Protein AF-A0A846DVF3-F1 (afdb_monomer)

Foldseek 3Di:
DDKDFDAFDLQAALVADADPLRAHQEDHRHTDMDDDPVPDDPLFWDWDADVPPGIDIGGQDDDDDDPDDVVVVSNVPDDQQNHKYFAFDPVPPDPPTDTQDIDGSVCLVVQWDARPNDIDGHDDPDDPVVNVVVNVVVVVCVVVVNDDDDPDPDDHDSPDHNDDPPPVDDPPDDD

Mean predicted aligned error: 6.07 Å

Structure (mmCIF, N/CA/C/O backbone):
data_AF-A0A846DVF3-F1
#
_entry.id   AF-A0A846DVF3-F1
#
loop_
_atom_site.group_PDB
_atom_site.id
_atom_site.type_symbol
_atom_site.label_atom_id
_atom_site.label_alt_id
_atom_site.label_comp_id
_atom_site.label_asym_id
_atom_site.label_entity_id
_atom_site.label_seq_id
_atom_site.pdbx_PDB_ins_code
_atom_site.Cartn_x
_atom_site.Cartn_y
_atom_site.Cartn_z
_atom_site.occupancy
_atom_site.B_iso_or_equiv
_atom_site.auth_seq_id
_atom_site.auth_comp_id
_atom_site.auth_asym_id
_atom_site.auth_atom_id
_atom_site.pdbx_PDB_model_num
ATOM 1 N N . GLY A 1 1 ? 5.558 7.899 -14.992 1.00 90.62 1 GLY A N 1
ATOM 2 C CA . GLY A 1 1 ? 6.975 7.835 -14.605 1.00 90.62 1 GLY A CA 1
ATOM 3 C C . GLY A 1 1 ? 7.254 6.568 -13.827 1.00 90.62 1 GLY A C 1
ATOM 4 O O . GLY A 1 1 ? 6.323 5.997 -13.266 1.00 90.62 1 GLY A O 1
ATOM 5 N N . ILE A 1 2 ? 8.520 6.157 -13.802 1.00 94.00 2 ILE A N 1
ATOM 6 C CA . ILE A 1 2 ? 9.023 5.034 -13.002 1.00 94.00 2 ILE A CA 1
ATOM 7 C C . ILE A 1 2 ? 9.513 5.574 -11.651 1.00 94.00 2 ILE A C 1
ATOM 9 O O . ILE A 1 2 ? 10.076 6.667 -11.580 1.00 94.00 2 ILE A O 1
ATOM 13 N N . GLY A 1 3 ? 9.260 4.822 -10.583 1.00 94.38 3 GLY A N 1
ATOM 14 C CA . GLY A 1 3 ? 9.761 5.094 -9.238 1.00 94.38 3 GLY A CA 1
A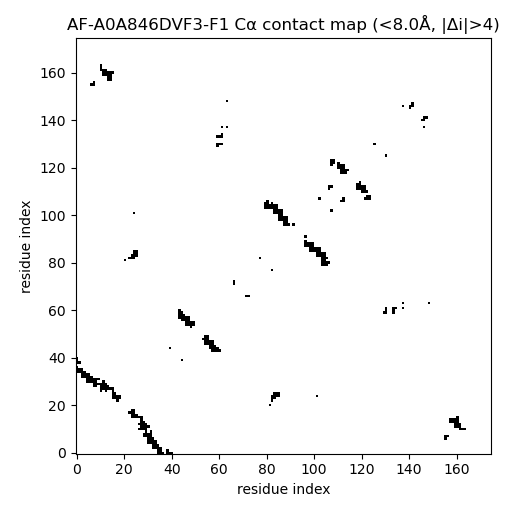TOM 15 C C . GLY A 1 3 ? 10.392 3.844 -8.634 1.00 94.38 3 GLY A C 1
ATOM 16 O O . GLY A 1 3 ? 10.300 2.761 -9.210 1.00 94.38 3 GLY A O 1
ATOM 17 N N . TYR A 1 4 ? 11.011 3.997 -7.468 1.00 94.62 4 TYR A N 1
ATOM 18 C CA . TYR A 1 4 ? 11.758 2.937 -6.796 1.00 94.62 4 TYR A CA 1
ATOM 19 C C . TYR A 1 4 ? 11.319 2.796 -5.344 1.00 94.62 4 TYR A C 1
ATOM 21 O O . TYR A 1 4 ? 11.000 3.786 -4.682 1.00 94.62 4 TYR A O 1
ATOM 29 N N . ILE A 1 5 ? 11.344 1.563 -4.845 1.00 94.94 5 ILE A N 1
ATOM 30 C CA . ILE A 1 5 ? 11.308 1.289 -3.409 1.00 94.94 5 ILE A CA 1
ATOM 31 C C . ILE A 1 5 ? 12.710 1.575 -2.879 1.00 94.94 5 ILE A C 1
ATOM 33 O O . ILE A 1 5 ? 13.672 0.965 -3.337 1.00 94.94 5 ILE A O 1
ATOM 37 N N . THR A 1 6 ? 12.834 2.518 -1.951 1.00 95.44 6 THR A N 1
ATOM 38 C CA . THR A 1 6 ? 14.142 2.965 -1.454 1.00 95.44 6 THR A CA 1
ATOM 39 C C . THR A 1 6 ? 14.470 2.448 -0.070 1.00 95.44 6 THR A C 1
ATOM 41 O O . THR A 1 6 ? 15.648 2.335 0.250 1.00 95.44 6 THR A O 1
ATOM 44 N N . TRP A 1 7 ? 13.463 2.162 0.761 1.00 94.81 7 TRP A N 1
ATOM 45 C CA . TRP A 1 7 ? 13.672 1.731 2.143 1.00 94.81 7 TRP A CA 1
ATOM 46 C C . TRP A 1 7 ? 12.387 1.203 2.803 1.00 94.81 7 TRP A C 1
ATOM 48 O O . TRP A 1 7 ? 11.311 1.173 2.196 1.00 94.81 7 TRP A O 1
ATOM 58 N N . GLU A 1 8 ? 12.486 0.840 4.083 1.00 93.31 8 GLU A N 1
ATOM 59 C CA . GLU A 1 8 ? 11.329 0.701 4.968 1.00 93.31 8 GLU A CA 1
ATOM 60 C C . GLU A 1 8 ? 10.677 2.074 5.219 1.00 93.31 8 GLU A C 1
ATOM 62 O O . GLU A 1 8 ? 11.356 3.080 5.431 1.00 93.31 8 GLU A O 1
ATOM 67 N N . GLY A 1 9 ? 9.345 2.145 5.158 1.00 92.19 9 GLY A N 1
ATOM 68 C CA . GLY A 1 9 ? 8.621 3.379 5.465 1.00 92.19 9 GLY A CA 1
ATOM 69 C C . GLY A 1 9 ? 8.640 3.695 6.964 1.00 92.19 9 GLY A C 1
ATOM 70 O O . GLY A 1 9 ? 8.840 2.816 7.795 1.00 92.19 9 GLY A O 1
ATOM 71 N N . THR A 1 10 ? 8.331 4.934 7.348 1.00 88.62 10 THR A N 1
ATOM 72 C CA . THR A 1 10 ? 8.301 5.341 8.771 1.00 88.62 10 THR A CA 1
ATOM 73 C C . THR A 1 10 ? 7.296 4.552 9.619 1.00 88.62 10 THR A C 1
ATOM 75 O O . THR A 1 10 ? 7.451 4.446 10.830 1.00 88.62 10 THR A O 1
ATOM 78 N N . GLN A 1 11 ? 6.270 3.974 8.989 1.00 88.69 11 GLN A N 1
ATOM 79 C CA . GLN A 1 11 ? 5.281 3.101 9.627 1.00 88.69 11 GLN A CA 1
ATOM 80 C C . GLN A 1 11 ? 5.537 1.614 9.331 1.00 88.69 11 GLN A C 1
ATOM 82 O O . GLN A 1 11 ? 4.593 0.822 9.285 1.00 88.69 11 GLN A O 1
ATOM 87 N N . HIS A 1 12 ? 6.782 1.222 9.048 1.00 93.38 12 HIS A N 1
ATOM 88 C CA . HIS A 1 12 ? 7.133 -0.177 8.827 1.00 93.38 12 HIS A CA 1
ATOM 89 C C . HIS A 1 12 ? 7.068 -0.963 10.146 1.00 93.38 12 HIS A C 1
ATOM 91 O O . HIS A 1 12 ? 7.759 -0.664 11.117 1.00 93.38 12 HIS A O 1
ATOM 97 N N . PHE A 1 13 ? 6.181 -1.952 10.188 1.00 93.19 13 PHE A N 1
ATOM 98 C CA . PHE A 1 13 ? 5.872 -2.788 11.342 1.00 93.19 13 PHE A CA 1
ATOM 99 C C . PHE A 1 13 ? 5.518 -4.232 10.906 1.00 93.19 13 PHE A C 1
ATOM 101 O O . PHE A 1 13 ? 4.366 -4.664 10.990 1.00 93.19 13 PHE A O 1
ATOM 108 N N . PRO A 1 14 ? 6.492 -5.008 10.404 1.00 93.19 14 PRO A N 1
ATOM 109 C CA . PRO A 1 14 ? 6.291 -6.350 9.854 1.00 93.19 14 PRO A CA 1
ATOM 110 C C . PRO A 1 14 ? 5.835 -7.374 10.906 1.00 93.19 14 PRO A C 1
ATOM 112 O O . PRO A 1 14 ? 5.125 -8.321 10.546 1.00 93.19 14 PRO A O 1
ATOM 115 N N . LEU A 1 15 ? 6.163 -7.137 12.187 1.00 93.75 15 LEU A N 1
ATOM 116 C CA . LEU A 1 15 ? 5.745 -7.928 13.354 1.00 93.75 15 LEU A CA 1
ATOM 117 C C . LEU A 1 15 ? 4.301 -7.647 13.821 1.00 93.75 15 LEU A C 1
ATOM 119 O O . LEU A 1 15 ? 3.899 -8.077 14.902 1.00 93.75 15 LEU A O 1
ATOM 123 N N . GLN A 1 16 ? 3.509 -6.923 13.024 1.00 92.00 16 GLN A N 1
ATOM 124 C CA . GLN A 1 16 ? 2.072 -6.770 13.239 1.00 92.00 16 GLN A CA 1
ATOM 125 C C . GLN A 1 16 ? 1.393 -8.135 13.422 1.00 92.00 16 GLN A C 1
ATOM 127 O O . GLN A 1 16 ? 1.747 -9.118 12.766 1.00 92.00 16 GLN A O 1
ATOM 132 N N . LYS A 1 17 ? 0.362 -8.182 14.273 1.00 92.88 17 LYS A N 1
ATOM 133 C CA . LYS A 1 17 ? -0.448 -9.386 14.467 1.00 92.88 17 LYS A CA 1
ATOM 134 C C . LYS A 1 17 ? -1.052 -9.846 13.133 1.00 92.88 17 LYS A C 1
ATOM 136 O O . LYS A 1 17 ? -1.509 -9.042 12.318 1.00 92.88 17 LYS A O 1
ATOM 141 N N . ARG A 1 18 ? -1.073 -11.160 12.926 1.00 95.00 18 ARG A N 1
ATOM 142 C CA . ARG A 1 18 ? -1.567 -11.800 11.703 1.00 95.00 18 ARG A CA 1
ATOM 143 C C . ARG A 1 18 ? -2.662 -12.808 12.016 1.00 95.00 18 ARG A C 1
ATOM 145 O O . ARG A 1 18 ? -2.751 -13.322 13.131 1.00 95.00 18 ARG A O 1
ATOM 152 N N . LEU A 1 19 ? -3.511 -13.054 11.029 1.00 96.12 19 LEU A N 1
ATOM 153 C CA . LEU A 1 19 ? -4.446 -14.176 11.021 1.00 96.12 19 LEU A CA 1
ATOM 154 C C . LEU A 1 19 ? -3.695 -15.500 10.758 1.00 96.12 19 LEU A C 1
ATOM 156 O O . LEU A 1 19 ? -2.538 -15.463 10.333 1.00 96.12 19 LEU A O 1
ATOM 160 N N . PRO A 1 20 ? -4.330 -16.676 10.946 1.00 95.44 20 PRO A N 1
ATOM 161 C CA . PRO A 1 20 ? -3.713 -17.968 10.617 1.00 95.44 20 PRO A CA 1
ATOM 162 C C . PRO A 1 20 ? -3.221 -18.079 9.164 1.00 95.44 20 PRO A C 1
ATOM 164 O O . PRO A 1 20 ? -2.216 -18.732 8.906 1.00 95.44 20 PRO A O 1
ATOM 167 N N . ASN A 1 21 ? -3.874 -17.382 8.226 1.00 93.62 21 ASN A N 1
ATOM 168 C CA . ASN A 1 21 ? -3.460 -17.280 6.819 1.00 93.62 21 ASN A CA 1
ATOM 169 C C . ASN A 1 21 ? -2.318 -16.263 6.576 1.00 93.62 21 ASN A C 1
ATOM 171 O O . ASN A 1 21 ? -2.077 -15.873 5.438 1.00 93.62 21 ASN A O 1
ATOM 175 N N . GLN A 1 22 ? -1.645 -15.795 7.633 1.00 93.69 22 GLN A N 1
ATOM 176 C CA . GLN A 1 22 ? -0.519 -14.850 7.616 1.00 93.69 22 GLN A CA 1
ATOM 177 C C . GLN A 1 22 ? -0.834 -13.422 7.145 1.00 93.69 22 GLN A C 1
ATOM 179 O O . GLN A 1 22 ? 0.060 -12.569 7.115 1.00 93.69 22 GLN A O 1
ATOM 184 N N . THR A 1 23 ? -2.091 -13.099 6.842 1.00 95.62 23 THR A N 1
ATOM 185 C CA . THR A 1 23 ? -2.475 -11.726 6.488 1.00 95.62 23 THR A CA 1
ATOM 186 C C . THR A 1 23 ? -2.473 -10.830 7.732 1.00 95.62 23 THR A C 1
ATOM 188 O O . THR A 1 23 ? -2.869 -11.275 8.815 1.00 95.62 23 THR A O 1
ATOM 191 N N . PRO A 1 24 ? -1.977 -9.582 7.640 1.00 95.06 24 PRO A N 1
ATOM 192 C CA . PRO A 1 24 ? -1.906 -8.699 8.795 1.00 95.06 24 PRO A CA 1
ATOM 193 C C . PRO A 1 24 ? -3.293 -8.154 9.148 1.00 95.06 24 PRO A C 1
ATOM 195 O O . PRO A 1 24 ? -4.088 -7.839 8.266 1.00 95.06 24 PRO A O 1
ATOM 198 N N . ILE A 1 25 ? -3.570 -7.975 10.442 1.00 94.38 25 ILE A N 1
ATOM 199 C CA . ILE A 1 25 ? -4.849 -7.407 10.910 1.00 94.38 25 ILE A CA 1
ATOM 200 C C . ILE A 1 25 ? -4.888 -5.869 10.866 1.00 94.38 25 ILE A C 1
ATOM 202 O O . ILE A 1 25 ? -5.827 -5.263 11.372 1.00 94.38 25 ILE A O 1
ATOM 206 N N . GLY A 1 26 ? -3.845 -5.233 10.332 1.00 91.06 26 GLY A N 1
ATOM 207 C CA . GLY A 1 26 ? -3.657 -3.785 10.272 1.00 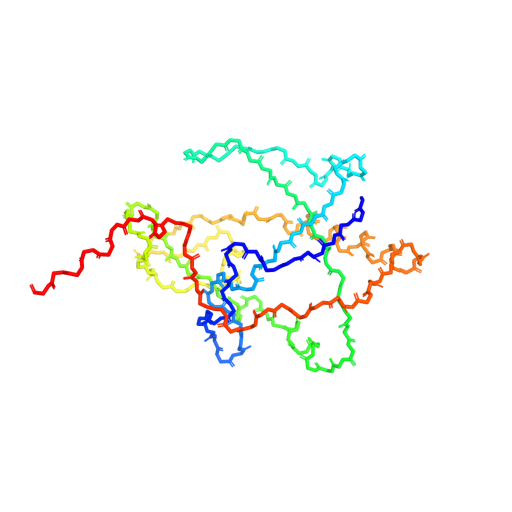91.06 26 GLY A CA 1
ATOM 208 C C . GLY A 1 26 ? -2.408 -3.420 9.459 1.00 91.06 26 GLY A C 1
ATOM 209 O O . GLY A 1 26 ? -1.795 -4.305 8.859 1.00 91.06 26 GLY A O 1
ATOM 210 N N . PRO A 1 27 ? -2.002 -2.137 9.429 1.00 89.31 27 PRO A N 1
ATOM 211 C CA . PRO A 1 27 ? -0.780 -1.716 8.745 1.00 89.31 27 PRO A CA 1
ATOM 212 C C . PRO A 1 27 ? 0.445 -2.496 9.244 1.00 89.31 27 PRO A C 1
ATOM 214 O O . PRO A 1 27 ? 0.607 -2.680 10.456 1.00 89.31 27 PRO A O 1
ATOM 217 N N . ALA A 1 28 ? 1.269 -2.971 8.303 1.00 93.38 28 ALA A N 1
ATOM 218 C CA . ALA A 1 28 ? 2.419 -3.830 8.579 1.00 93.38 28 ALA A CA 1
ATOM 219 C C . ALA A 1 28 ? 3.653 -3.424 7.755 1.00 93.38 28 ALA A C 1
ATOM 221 O O . ALA A 1 28 ? 4.439 -2.593 8.187 1.00 93.38 28 ALA A O 1
ATOM 222 N N . ALA A 1 29 ? 3.835 -3.959 6.547 1.00 93.19 29 ALA A N 1
ATOM 223 C CA . ALA A 1 29 ? 5.050 -3.756 5.753 1.00 93.19 29 ALA A CA 1
ATOM 224 C C . ALA A 1 29 ? 5.026 -2.455 4.919 1.00 93.19 29 ALA A C 1
ATOM 226 O O . ALA A 1 29 ? 5.015 -2.492 3.692 1.00 93.19 29 ALA A O 1
ATOM 227 N N . THR A 1 30 ? 4.988 -1.291 5.574 1.00 93.50 30 THR A N 1
ATOM 228 C CA . THR A 1 30 ? 5.014 0.016 4.887 1.00 93.50 30 THR A CA 1
ATOM 229 C C . THR A 1 30 ? 6.350 0.234 4.171 1.00 93.50 30 THR A C 1
ATOM 231 O O . THR A 1 30 ? 7.405 -0.010 4.753 1.00 93.50 30 THR A O 1
ATOM 234 N N . LEU A 1 31 ? 6.317 0.728 2.933 1.00 94.50 31 LEU A N 1
ATOM 235 C CA . LEU A 1 31 ? 7.497 0.970 2.096 1.00 94.50 31 LEU A CA 1
ATOM 236 C C . LEU A 1 31 ? 7.744 2.470 1.908 1.00 94.50 31 LEU A C 1
ATOM 238 O O . LEU A 1 31 ? 6.791 3.248 1.826 1.00 94.50 31 LEU A O 1
ATOM 242 N N . ALA A 1 32 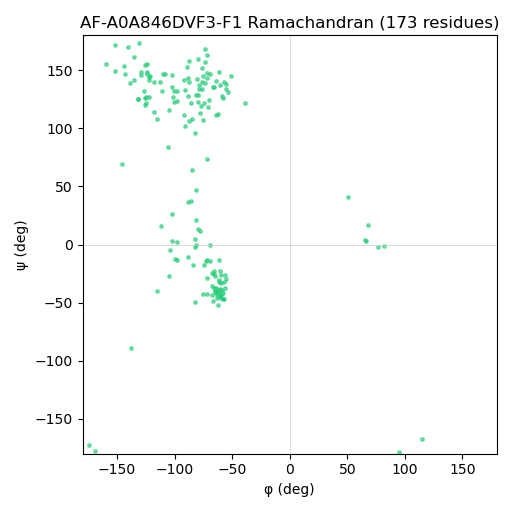? 9.012 2.864 1.801 1.00 95.56 32 ALA A N 1
ATOM 243 C CA . ALA A 1 32 ? 9.410 4.181 1.320 1.00 95.56 32 ALA A CA 1
ATOM 244 C C . ALA A 1 32 ? 9.620 4.128 -0.198 1.00 95.56 32 ALA A C 1
ATOM 246 O O . ALA A 1 32 ? 10.274 3.217 -0.710 1.00 95.56 32 ALA A O 1
ATOM 247 N N . LEU A 1 33 ? 9.055 5.103 -0.910 1.00 95.62 33 LEU A N 1
ATOM 248 C CA . LEU A 1 33 ? 9.119 5.200 -2.366 1.00 95.62 33 LEU A CA 1
ATOM 249 C C . LEU A 1 33 ? 9.761 6.526 -2.779 1.00 95.62 33 LEU A C 1
ATOM 251 O O . LEU A 1 33 ? 9.511 7.556 -2.150 1.00 95.62 33 LEU A O 1
ATOM 255 N N . ILE A 1 34 ? 10.516 6.513 -3.875 1.00 95.56 34 ILE A N 1
ATOM 256 C CA . ILE A 1 34 ? 10.995 7.716 -4.563 1.00 95.56 34 ILE A CA 1
ATOM 257 C C . ILE A 1 34 ? 10.528 7.702 -6.017 1.00 95.56 34 ILE A C 1
ATOM 259 O O . ILE A 1 34 ? 10.477 6.653 -6.657 1.00 95.56 34 ILE A O 1
ATOM 263 N N . GLY A 1 35 ? 10.203 8.868 -6.563 1.00 94.19 35 GLY A N 1
ATOM 264 C CA . GLY A 1 35 ? 9.867 9.013 -7.975 1.00 94.19 35 GLY A CA 1
ATOM 265 C C . GLY A 1 35 ? 10.028 10.453 -8.442 1.00 94.19 35 GLY A C 1
ATOM 266 O O . GLY A 1 35 ? 9.942 11.384 -7.642 1.00 94.19 35 GLY A O 1
ATOM 267 N N . ASP A 1 36 ? 10.252 10.634 -9.742 1.00 94.75 36 ASP A N 1
ATOM 268 C CA . ASP A 1 36 ? 10.364 11.958 -10.354 1.00 94.75 36 ASP A CA 1
ATOM 269 C C . ASP A 1 36 ? 8.985 12.485 -10.770 1.00 94.75 36 ASP A C 1
ATOM 271 O O . ASP A 1 36 ? 8.398 12.044 -11.763 1.00 94.75 36 ASP A O 1
ATOM 275 N N . ALA A 1 37 ? 8.480 13.462 -10.015 1.00 92.19 37 ALA A N 1
ATOM 276 C CA . ALA A 1 37 ? 7.191 14.096 -10.267 1.00 92.19 37 ALA A CA 1
ATOM 277 C C . ALA A 1 37 ? 7.101 14.772 -11.647 1.00 92.19 37 ALA A C 1
ATOM 279 O O . ALA A 1 37 ? 6.004 14.857 -12.199 1.00 92.19 37 ALA A O 1
ATOM 280 N N . LYS A 1 38 ? 8.224 15.197 -12.248 1.00 94.06 38 LYS A N 1
ATOM 281 C CA . LYS A 1 38 ? 8.236 15.830 -13.582 1.00 94.06 38 LYS A CA 1
ATOM 282 C C . LYS A 1 38 ? 7.804 14.870 -14.693 1.00 94.06 38 LYS A C 1
ATOM 284 O O . LYS A 1 38 ? 7.341 15.312 -15.737 1.00 94.06 38 LYS A O 1
ATOM 289 N N . GLN A 1 39 ? 7.934 13.564 -14.459 1.00 93.50 39 GLN A N 1
ATOM 290 C CA . GLN A 1 39 ? 7.579 12.496 -15.401 1.00 93.50 39 GLN A CA 1
ATOM 291 C C . GLN A 1 39 ? 6.236 11.830 -15.063 1.00 93.50 39 GLN A C 1
ATOM 293 O O . GLN A 1 39 ? 5.856 10.810 -15.657 1.00 93.50 39 GLN A O 1
ATOM 298 N N . MET A 1 40 ? 5.538 12.315 -14.035 1.00 93.69 40 MET A N 1
ATOM 299 C CA . MET A 1 40 ? 4.278 11.731 -13.596 1.00 93.69 40 MET A CA 1
ATOM 300 C C . MET A 1 40 ? 3.099 12.337 -14.351 1.00 93.69 40 MET A C 1
ATOM 302 O O . MET A 1 40 ? 3.046 13.531 -14.626 1.00 93.69 40 MET A O 1
ATOM 306 N N . SER A 1 41 ? 2.113 11.493 -14.649 1.00 93.56 41 SER A N 1
ATOM 307 C CA . SER A 1 41 ? 0.841 11.955 -15.192 1.00 93.56 41 SER A CA 1
ATOM 308 C C . SER A 1 41 ? -0.028 12.525 -14.073 1.00 93.56 41 SER A C 1
ATOM 310 O O . SER A 1 41 ? -0.229 11.877 -13.044 1.00 93.56 41 SER A O 1
ATOM 312 N N . SER A 1 42 ? -0.628 13.694 -14.302 1.00 92.88 42 SER A N 1
ATOM 313 C CA . SER A 1 42 ? -1.614 14.311 -13.398 1.00 92.88 42 SER A CA 1
ATOM 314 C C . SER A 1 42 ? -2.875 13.456 -13.189 1.00 92.88 42 SER A C 1
ATOM 316 O O . SER A 1 42 ? -3.644 13.688 -12.255 1.00 92.88 42 SER A O 1
ATOM 318 N N . LYS A 1 43 ? -3.078 12.421 -14.019 1.00 93.50 43 LYS A N 1
ATOM 319 C CA . LYS A 1 43 ? -4.070 11.358 -13.798 1.00 93.50 43 LYS A CA 1
ATOM 320 C C . LYS A 1 43 ? -3.809 10.596 -12.494 1.00 93.50 43 LYS A C 1
ATOM 322 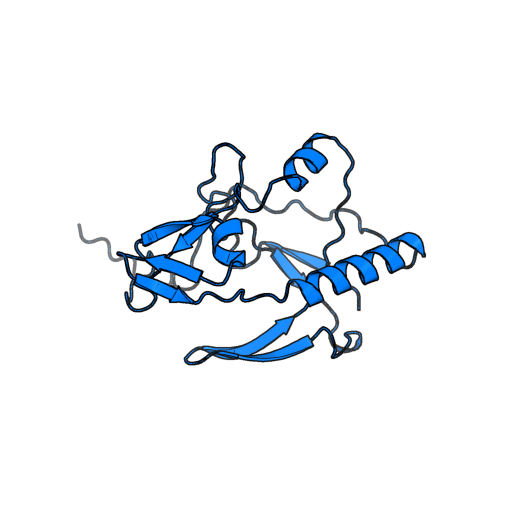O O . LYS A 1 43 ? -4.755 10.237 -11.798 1.00 93.50 43 LYS A O 1
ATOM 327 N N . TRP A 1 44 ? -2.538 10.353 -12.175 1.00 94.88 44 TRP A N 1
ATOM 328 C CA . TRP A 1 44 ? -2.099 9.530 -11.045 1.00 94.88 44 TRP A CA 1
ATOM 329 C C . TRP A 1 44 ? -1.680 10.342 -9.821 1.00 94.88 44 TRP A C 1
ATOM 331 O O . TRP A 1 44 ? -1.550 9.777 -8.739 1.00 94.88 44 TRP A O 1
ATOM 341 N N . VAL A 1 45 ? -1.503 11.654 -9.979 1.00 94.44 45 VAL A N 1
ATOM 342 C CA . VAL A 1 45 ? -1.058 12.577 -8.932 1.00 94.44 45 VAL A CA 1
ATOM 343 C C . VAL A 1 45 ? -2.180 13.566 -8.642 1.00 94.44 45 VAL A C 1
ATOM 345 O O . VAL A 1 45 ? -2.473 14.436 -9.462 1.00 94.44 45 VAL A O 1
ATOM 348 N N . ARG A 1 46 ? -2.833 13.442 -7.484 1.00 93.25 46 ARG A N 1
ATOM 349 C CA . ARG A 1 46 ? -3.978 14.285 -7.113 1.00 93.25 46 ARG A CA 1
ATOM 350 C C . ARG A 1 46 ? -3.741 14.962 -5.774 1.00 93.25 46 ARG A C 1
ATOM 352 O O . ARG A 1 46 ? -3.584 14.292 -4.759 1.00 93.25 46 ARG A O 1
ATOM 359 N N . ALA A 1 47 ? -3.774 16.292 -5.765 1.00 94.50 47 ALA A N 1
ATOM 360 C CA . ALA A 1 47 ? -3.846 17.043 -4.520 1.00 94.50 47 ALA A CA 1
ATOM 361 C C . ALA A 1 47 ? -5.172 16.741 -3.807 1.00 94.50 47 ALA A C 1
ATOM 363 O O . ALA A 1 47 ? -6.224 16.626 -4.444 1.00 94.50 47 ALA A O 1
ATOM 364 N N . CYS A 1 48 ? -5.119 16.620 -2.489 1.00 94.00 48 CYS A N 1
ATOM 365 C CA . CYS A 1 48 ? -6.290 16.488 -1.640 1.00 94.00 48 CYS A CA 1
ATOM 366 C C . CYS A 1 48 ? -6.109 17.296 -0.353 1.00 94.00 48 CYS A C 1
ATOM 368 O O . CYS A 1 48 ? -5.035 17.820 -0.059 1.00 94.00 48 CYS A O 1
ATOM 370 N N . TYR A 1 49 ? -7.188 17.417 0.410 1.00 95.19 49 TYR A N 1
ATOM 371 C CA . TYR A 1 49 ? -7.165 18.032 1.726 1.00 95.19 49 TYR A CA 1
ATOM 372 C C . TYR A 1 49 ? -7.899 17.121 2.697 1.00 95.19 49 TYR A C 1
ATOM 374 O O . TYR A 1 49 ? -9.059 16.766 2.476 1.00 95.19 49 TYR A O 1
ATOM 382 N N . PHE A 1 50 ? -7.226 16.756 3.780 1.00 89.44 50 PHE A N 1
ATOM 383 C CA . PHE A 1 50 ? -7.831 16.003 4.865 1.00 89.44 50 PHE A CA 1
ATOM 384 C C . PHE A 1 50 ? -8.171 16.962 6.000 1.00 89.44 50 PHE A C 1
ATOM 386 O O . PHE A 1 50 ? -7.306 17.662 6.527 1.00 89.44 50 PHE A O 1
ATOM 393 N N . LYS A 1 51 ? -9.447 16.993 6.394 1.00 86.75 51 LYS A N 1
ATOM 394 C CA . LYS A 1 51 ? -9.906 17.814 7.519 1.00 86.75 51 LYS A CA 1
ATOM 395 C C . LYS A 1 51 ? -9.072 17.498 8.767 1.00 86.75 51 LYS A C 1
ATOM 397 O O . LYS A 1 51 ? -8.910 16.331 9.106 1.00 86.75 51 LYS A O 1
ATOM 402 N N . ASN A 1 52 ? -8.570 18.537 9.436 1.00 87.06 52 ASN A N 1
ATOM 403 C CA . ASN A 1 52 ? -7.699 18.465 10.622 1.00 87.06 52 ASN A CA 1
ATOM 404 C C . ASN A 1 52 ? -6.309 17.838 10.401 1.00 87.06 52 ASN A C 1
ATOM 406 O O . ASN A 1 52 ? -5.559 17.698 11.361 1.00 87.06 52 ASN A O 1
ATOM 410 N N . TYR A 1 53 ? -5.955 17.480 9.167 1.00 87.00 53 TYR A N 1
ATOM 411 C CA . TYR A 1 53 ? -4.625 16.978 8.819 1.00 87.00 53 TYR A CA 1
ATOM 412 C C . TYR A 1 53 ? -3.904 17.942 7.868 1.00 87.00 53 TYR A C 1
ATOM 414 O O . TYR A 1 53 ? -2.734 18.241 8.068 1.00 87.00 53 TYR A O 1
ATOM 422 N N . GLY A 1 54 ? -4.623 18.511 6.896 1.00 95.12 54 GLY A N 1
ATOM 423 C CA . GLY A 1 54 ? -4.120 19.562 6.016 1.00 95.12 54 GLY A CA 1
ATOM 424 C C . GLY A 1 54 ? -4.011 19.150 4.544 1.00 95.12 54 GLY A C 1
ATOM 425 O O . GLY A 1 54 ? -4.575 18.128 4.132 1.00 95.12 54 GLY A O 1
ATOM 426 N N . PRO A 1 55 ? -3.315 19.971 3.734 1.00 96.75 55 PRO A N 1
ATOM 427 C CA . PRO A 1 55 ? -2.977 19.649 2.351 1.00 96.75 55 PRO A CA 1
ATOM 428 C C . PRO A 1 55 ? -2.232 18.317 2.264 1.00 96.75 55 PRO A C 1
ATOM 430 O O . PRO A 1 55 ? -1.388 17.998 3.098 1.00 96.75 55 PRO A O 1
ATOM 433 N N . SER A 1 56 ? -2.571 17.505 1.274 1.00 95.25 56 SER A N 1
ATOM 434 C CA . SER A 1 56 ? -2.064 16.143 1.126 1.00 95.25 56 SER A CA 1
ATOM 435 C C . SER A 1 56 ? -2.032 15.722 -0.340 1.00 95.25 56 SER A C 1
ATOM 437 O O . SER A 1 56 ? -2.530 16.421 -1.226 1.00 95.25 56 SER A O 1
ATOM 439 N N . LEU A 1 57 ? -1.423 14.564 -0.594 1.00 93.31 57 LEU A N 1
ATOM 440 C CA . LEU A 1 57 ? -1.256 13.998 -1.925 1.00 93.31 57 LEU A CA 1
ATOM 441 C C . LEU A 1 57 ? -1.827 12.582 -1.968 1.00 93.31 57 LEU A C 1
ATOM 443 O O . LEU A 1 57 ? -1.446 11.724 -1.175 1.00 93.31 57 LEU A O 1
ATOM 447 N N . MET A 1 58 ? -2.704 12.326 -2.932 1.00 93.69 58 MET A N 1
ATOM 448 C CA . MET A 1 58 ? -3.073 10.979 -3.346 1.00 93.69 58 MET A CA 1
ATOM 449 C C . MET A 1 58 ? -2.267 10.602 -4.583 1.00 93.69 58 MET A C 1
ATOM 451 O O . MET A 1 58 ? -2.314 11.296 -5.601 1.00 93.69 58 MET A O 1
ATOM 455 N N . LEU A 1 59 ? -1.542 9.490 -4.484 1.00 94.81 59 LEU A N 1
ATOM 456 C CA . LEU A 1 59 ? -0.678 8.980 -5.539 1.00 94.81 59 LEU A CA 1
ATOM 457 C C . LEU A 1 59 ? -1.102 7.562 -5.931 1.00 94.81 59 LEU A C 1
ATOM 459 O O . LEU A 1 59 ? -1.212 6.681 -5.079 1.00 94.81 59 LEU A O 1
ATOM 463 N N . GLY A 1 60 ? -1.335 7.341 -7.223 1.00 95.38 60 GLY A N 1
ATOM 464 C CA . GLY A 1 60 ? -1.498 6.005 -7.788 1.00 95.38 60 GLY A CA 1
ATOM 465 C C . GLY A 1 60 ? -0.147 5.302 -7.879 1.00 95.38 60 GLY A C 1
ATOM 466 O O . GLY A 1 60 ? 0.760 5.804 -8.536 1.00 95.38 60 GLY A O 1
ATOM 467 N N . VAL A 1 61 ? -0.020 4.142 -7.236 1.00 95.75 61 VAL A N 1
ATOM 468 C CA . VAL A 1 61 ? 1.217 3.350 -7.216 1.00 95.75 61 VAL A CA 1
ATOM 469 C C . VAL A 1 61 ? 0.914 1.934 -7.691 1.00 95.75 61 VAL A C 1
ATOM 471 O O . VAL A 1 61 ? 0.023 1.273 -7.157 1.00 95.75 61 VAL A O 1
ATOM 474 N N . GLY A 1 62 ? 1.659 1.480 -8.696 1.00 95.50 62 GLY A N 1
ATOM 475 C CA . GLY A 1 62 ? 1.688 0.093 -9.148 1.00 95.50 62 GLY A CA 1
ATOM 476 C C . GLY A 1 62 ? 3.038 -0.511 -8.802 1.00 95.50 62 GLY A C 1
ATOM 477 O O . GLY A 1 62 ? 4.065 0.112 -9.057 1.00 95.50 62 GLY A O 1
ATOM 478 N N . VAL A 1 63 ? 3.037 -1.705 -8.215 1.00 94.88 63 VAL A N 1
ATOM 479 C CA . VAL A 1 63 ? 4.263 -2.422 -7.856 1.00 94.88 63 VAL A CA 1
ATOM 480 C C . VAL A 1 63 ? 4.288 -3.724 -8.638 1.00 94.88 63 VAL A C 1
ATOM 482 O O . VAL A 1 63 ? 3.436 -4.586 -8.435 1.00 94.88 63 VAL A O 1
ATOM 485 N N . ALA A 1 64 ? 5.255 -3.850 -9.543 1.00 93.75 64 ALA A N 1
ATOM 486 C CA . ALA A 1 64 ? 5.545 -5.116 -10.196 1.00 93.75 64 ALA A CA 1
ATOM 487 C C . ALA A 1 64 ? 6.373 -5.965 -9.232 1.00 93.75 64 ALA A C 1
ATOM 489 O O . ALA A 1 64 ? 7.388 -5.501 -8.715 1.00 93.75 64 ALA A O 1
ATOM 490 N N . PHE A 1 65 ? 5.948 -7.200 -8.994 1.00 90.38 65 PHE A N 1
ATOM 491 C CA . PHE A 1 65 ? 6.724 -8.166 -8.231 1.00 90.38 65 PHE A CA 1
ATOM 492 C C . PHE A 1 65 ? 6.706 -9.515 -8.954 1.00 90.38 65 PHE A C 1
ATOM 494 O O . PHE A 1 65 ? 5.690 -9.879 -9.554 1.00 90.38 65 PHE A O 1
ATOM 501 N N . PRO A 1 66 ? 7.829 -10.245 -8.947 1.00 89.06 66 PRO A N 1
ATOM 502 C CA . PRO A 1 66 ? 7.935 -11.493 -9.675 1.00 89.06 66 PRO A CA 1
ATOM 503 C C . PRO A 1 66 ? 7.195 -12.608 -8.924 1.00 89.06 66 PRO A C 1
ATOM 505 O O . PRO A 1 66 ? 7.353 -12.787 -7.716 1.00 89.06 66 PRO A O 1
ATOM 508 N N . VAL A 1 67 ? 6.392 -13.381 -9.653 1.00 91.75 67 VAL A N 1
ATOM 509 C CA . VAL A 1 67 ? 5.657 -14.539 -9.127 1.00 91.75 67 VAL A CA 1
ATOM 510 C C . VAL A 1 67 ? 6.358 -15.802 -9.622 1.00 91.75 67 VAL A C 1
ATOM 512 O O . VAL A 1 67 ? 6.015 -16.347 -10.664 1.00 91.75 67 VAL A O 1
ATOM 515 N N . LEU A 1 68 ? 7.407 -16.212 -8.903 1.00 92.69 68 LEU A N 1
ATOM 516 C CA . LEU A 1 68 ? 8.331 -17.273 -9.343 1.00 92.69 68 LEU A CA 1
ATOM 517 C C . LEU A 1 68 ? 8.029 -18.654 -8.754 1.00 92.69 68 LEU A C 1
ATOM 519 O O . LEU A 1 68 ? 8.581 -19.650 -9.207 1.00 92.69 68 LEU A O 1
ATOM 523 N N . GLN A 1 69 ? 7.184 -18.720 -7.727 1.00 95.94 69 GLN A N 1
ATOM 524 C CA . GLN A 1 69 ? 6.880 -19.955 -7.010 1.00 95.94 69 GLN A CA 1
ATOM 525 C C . GLN A 1 69 ? 5.418 -19.985 -6.576 1.00 95.94 69 GLN A C 1
ATOM 527 O O . GLN A 1 69 ? 4.808 -18.942 -6.322 1.00 95.94 69 GLN A O 1
ATOM 532 N N . GLU A 1 70 ? 4.878 -21.191 -6.424 1.00 95.31 70 GLU A N 1
ATOM 533 C CA . GLU A 1 70 ? 3.480 -21.410 -6.053 1.00 95.31 70 GLU A CA 1
ATOM 534 C C . GLU A 1 70 ? 3.107 -20.718 -4.735 1.00 95.31 70 GLU A C 1
ATOM 536 O O . GLU A 1 70 ? 2.042 -20.118 -4.638 1.00 95.31 70 GLU A O 1
ATOM 541 N N . ALA A 1 71 ? 4.007 -20.694 -3.748 1.00 93.00 71 ALA A N 1
ATOM 542 C CA . ALA A 1 71 ? 3.753 -20.025 -2.472 1.00 93.00 71 ALA A CA 1
ATOM 543 C C . ALA A 1 71 ? 3.400 -18.529 -2.626 1.00 93.00 71 ALA A C 1
ATOM 545 O O . ALA A 1 71 ? 2.597 -18.008 -1.852 1.00 93.00 71 ALA A O 1
ATOM 546 N N . ILE A 1 72 ? 3.947 -17.841 -3.639 1.00 92.94 72 ILE A N 1
ATOM 547 C CA . ILE A 1 72 ? 3.591 -16.443 -3.935 1.00 92.94 72 ILE A CA 1
ATOM 548 C C . ILE A 1 72 ? 2.179 -16.378 -4.524 1.00 92.94 72 ILE A C 1
ATOM 550 O O . ILE A 1 72 ? 1.387 -15.536 -4.111 1.00 92.94 72 ILE A O 1
ATOM 554 N N . VAL A 1 73 ? 1.836 -17.294 -5.436 1.00 94.31 73 VAL A N 1
ATOM 555 C CA . VAL A 1 73 ? 0.482 -17.396 -6.008 1.00 94.31 73 VAL A CA 1
ATOM 556 C C . VAL A 1 73 ? -0.550 -17.614 -4.903 1.00 94.31 73 VAL A C 1
ATOM 558 O O . VAL A 1 73 ? -1.544 -16.893 -4.852 1.00 94.31 73 VAL A O 1
ATOM 561 N N . GLN A 1 74 ? -0.285 -18.543 -3.980 1.00 93.00 74 GLN A N 1
ATOM 562 C CA . GLN A 1 74 ? -1.159 -18.818 -2.836 1.00 93.00 74 GLN A CA 1
ATOM 563 C C . GLN A 1 74 ? -1.330 -17.574 -1.950 1.00 93.00 74 GLN A C 1
ATOM 565 O O . GLN A 1 74 ? -2.451 -17.223 -1.584 1.00 93.00 74 GLN A O 1
ATOM 570 N N . ALA A 1 75 ? -0.245 -16.842 -1.673 1.00 92.06 75 ALA A N 1
ATOM 571 C CA . ALA A 1 75 ? -0.307 -15.591 -0.915 1.00 92.06 75 ALA A CA 1
ATOM 572 C C . ALA A 1 75 ? -1.084 -14.472 -1.643 1.00 92.06 75 ALA A C 1
ATOM 574 O O . ALA A 1 75 ? -1.664 -13.603 -0.993 1.00 92.06 75 ALA A O 1
ATOM 575 N N . CYS A 1 76 ? -1.127 -14.485 -2.979 1.00 92.50 76 CYS A N 1
ATOM 576 C CA . CYS A 1 76 ? -1.923 -13.553 -3.783 1.00 92.50 76 CYS A CA 1
ATOM 577 C C . CYS A 1 76 ? -3.391 -13.978 -3.956 1.00 92.50 76 CYS A C 1
ATOM 579 O O . CYS A 1 76 ? -4.218 -13.142 -4.317 1.00 92.50 76 CYS A O 1
ATOM 581 N N . ALA A 1 77 ? -3.728 -15.245 -3.705 1.00 94.44 77 ALA A N 1
ATOM 582 C CA . ALA A 1 77 ? -5.073 -15.795 -3.888 1.00 94.44 77 ALA A CA 1
ATOM 583 C C . ALA A 1 77 ? -6.037 -15.506 -2.718 1.00 94.44 77 ALA A C 1
ATOM 585 O O . ALA A 1 77 ? -7.201 -15.911 -2.766 1.00 94.44 77 ALA A O 1
ATOM 586 N N . VAL A 1 78 ? -5.571 -14.803 -1.679 1.00 95.62 78 VAL A N 1
ATOM 587 C CA . VAL A 1 78 ? -6.368 -14.451 -0.496 1.00 95.62 78 VAL A CA 1
ATOM 588 C C . VAL A 1 78 ? -7.596 -13.631 -0.896 1.00 95.62 78 VAL A C 1
ATOM 590 O O . VAL A 1 78 ? -7.498 -12.603 -1.570 1.00 95.62 78 VAL A O 1
ATOM 593 N N . GLN A 1 79 ? -8.770 -14.067 -0.444 1.00 97.00 79 GLN A N 1
ATOM 594 C CA . GLN A 1 79 ? -10.040 -13.431 -0.778 1.00 97.00 79 GLN A CA 1
ATOM 595 C C . GLN A 1 79 ? -10.382 -12.293 0.188 1.00 97.00 79 GLN A C 1
ATOM 597 O O . GLN A 1 79 ? -9.993 -12.286 1.353 1.00 97.00 79 GLN A O 1
ATOM 602 N N . ASP A 1 80 ? -11.233 -11.364 -0.252 1.00 96.69 80 ASP A N 1
ATOM 603 C CA . ASP A 1 80 ? -11.689 -10.233 0.572 1.00 96.69 80 ASP A CA 1
ATOM 604 C C . ASP A 1 80 ? -12.356 -10.650 1.899 1.00 96.69 80 ASP A C 1
ATOM 606 O O . ASP A 1 80 ? -12.369 -9.880 2.859 1.00 96.69 80 ASP A O 1
ATOM 610 N N . LYS A 1 81 ? -12.932 -11.856 1.966 1.00 97.44 81 LYS A N 1
ATOM 611 C CA . LYS A 1 81 ? -13.537 -12.419 3.188 1.00 97.44 81 LYS A CA 1
ATOM 612 C C . LYS A 1 81 ? -12.494 -12.897 4.209 1.00 97.44 81 LYS A C 1
ATOM 614 O O . LYS A 1 81 ? -12.823 -13.096 5.371 1.00 97.44 81 LYS A O 1
ATOM 619 N N . GLU A 1 82 ? -11.257 -13.088 3.764 1.00 97.00 82 GLU A N 1
ATOM 620 C CA . GLU A 1 82 ? -10.123 -13.600 4.539 1.00 97.00 82 GLU A CA 1
ATOM 621 C C . GLU A 1 82 ? -9.137 -12.488 4.928 1.00 97.00 82 GLU A C 1
ATOM 623 O O . GLU A 1 82 ? -8.179 -12.737 5.658 1.00 97.00 82 GLU A O 1
ATOM 628 N N . LEU A 1 83 ? -9.378 -11.265 4.445 1.00 96.06 83 LEU A N 1
ATOM 629 C CA . LEU A 1 83 ? -8.666 -10.048 4.814 1.00 96.06 83 LEU A CA 1
ATOM 630 C C . LEU A 1 83 ? -9.511 -9.245 5.788 1.00 96.06 83 LEU A C 1
ATOM 632 O O . LEU A 1 83 ? -10.700 -9.024 5.546 1.00 96.06 83 LEU A O 1
ATOM 636 N N . VAL A 1 84 ? -8.886 -8.741 6.848 1.00 96.62 84 VAL A N 1
ATOM 637 C CA . VAL A 1 84 ? -9.564 -7.942 7.872 1.00 96.62 84 VAL A CA 1
ATOM 638 C C . VAL A 1 84 ? -8.894 -6.594 8.088 1.00 96.62 84 VAL A C 1
ATOM 640 O O . VAL A 1 84 ? -7.700 -6.424 7.853 1.00 96.62 84 VAL A O 1
ATOM 643 N N . ALA A 1 85 ? -9.679 -5.634 8.560 1.00 94.31 85 ALA A N 1
ATOM 644 C CA . ALA A 1 85 ? -9.212 -4.346 9.042 1.00 94.31 85 ALA A CA 1
ATOM 645 C C . ALA A 1 85 ? -9.798 -4.071 10.437 1.00 94.31 85 ALA A C 1
ATOM 647 O O . ALA A 1 85 ? -10.919 -4.508 10.728 1.00 94.31 85 ALA A O 1
ATOM 648 N N . PRO A 1 86 ? -9.075 -3.348 11.307 1.00 93.50 86 PRO A N 1
ATOM 649 C CA . PRO A 1 86 ? -9.571 -3.004 12.626 1.00 93.50 86 PRO A CA 1
ATOM 650 C C . PRO A 1 86 ? -10.511 -1.801 12.543 1.00 93.50 86 PRO A C 1
ATOM 652 O O . PRO A 1 86 ? -10.257 -0.846 11.806 1.00 93.50 86 PRO A O 1
ATOM 655 N N . VAL A 1 87 ? -11.575 -1.818 13.342 1.00 91.88 87 VAL A N 1
ATOM 656 C CA . VAL A 1 87 ? -12.422 -0.637 13.550 1.00 91.88 87 VAL A CA 1
ATOM 657 C C . VAL A 1 87 ? -11.805 0.200 14.665 1.00 91.88 87 VAL A C 1
ATOM 659 O O . VAL A 1 87 ? -11.599 -0.296 15.771 1.00 91.88 87 VAL A O 1
ATOM 662 N N . VAL A 1 88 ? -11.485 1.462 14.380 1.00 89.69 88 VAL A N 1
ATOM 663 C CA . VAL A 1 88 ? -10.774 2.353 15.307 1.00 89.69 88 VAL A CA 1
ATOM 664 C C . VAL A 1 88 ? -11.553 3.651 15.483 1.00 89.69 88 VAL A C 1
ATOM 666 O O . VAL A 1 88 ? -11.930 4.281 14.496 1.00 89.69 88 VAL A O 1
ATOM 669 N N . ASP A 1 89 ? -11.748 4.073 16.733 1.00 87.12 89 ASP A N 1
ATOM 670 C CA . ASP A 1 89 ? -12.367 5.360 17.054 1.00 87.12 89 ASP A CA 1
ATOM 671 C C . ASP A 1 89 ? -11.311 6.460 17.220 1.00 87.12 89 ASP A C 1
ATOM 673 O O . ASP A 1 89 ? -10.534 6.479 18.178 1.00 87.12 89 ASP A O 1
ATOM 677 N N . PHE A 1 90 ? -11.295 7.401 16.277 1.00 83.12 90 PHE A N 1
ATOM 678 C CA . PHE A 1 90 ? -10.386 8.544 16.293 1.00 83.12 90 PHE A CA 1
ATOM 679 C C . PHE A 1 90 ? -10.738 9.602 17.347 1.00 83.12 90 PHE A C 1
ATOM 681 O O . PHE A 1 90 ? -9.878 10.434 17.641 1.00 83.12 90 PHE A O 1
ATOM 688 N N . SER A 1 91 ? -11.941 9.568 17.933 1.00 82.06 91 SER A N 1
ATOM 689 C CA . SER A 1 91 ? -12.338 10.462 19.029 1.00 82.06 91 SER A CA 1
ATOM 690 C C . SER A 1 91 ? -11.566 10.180 20.319 1.00 82.06 91 SER A C 1
ATOM 692 O O . SER A 1 91 ? -11.372 11.082 21.129 1.00 82.06 91 SER A O 1
ATOM 694 N N . ILE A 1 92 ? -11.057 8.953 20.483 1.00 82.88 92 ILE A N 1
ATOM 695 C CA . ILE A 1 92 ? -10.225 8.563 21.617 1.00 82.88 92 ILE A CA 1
ATOM 696 C C . ILE A 1 92 ? -8.808 9.108 21.378 1.00 82.88 92 ILE A C 1
ATOM 698 O O . ILE A 1 92 ? -8.103 8.616 20.483 1.00 82.88 92 ILE A O 1
ATOM 702 N N . PRO A 1 93 ? -8.331 10.079 22.185 1.00 74.94 93 PRO A N 1
ATOM 703 C CA . PRO A 1 93 ? -7.032 10.723 22.006 1.00 74.94 93 PRO A CA 1
ATOM 704 C C . PRO A 1 93 ? -5.911 9.859 22.603 1.00 74.94 93 PRO A C 1
ATOM 706 O O . PRO A 1 93 ? -5.057 10.324 23.352 1.00 74.94 93 PRO A O 1
ATOM 709 N N . ARG A 1 94 ? -5.928 8.557 22.306 1.00 75.44 94 ARG A N 1
ATOM 710 C CA . ARG A 1 94 ? -4.873 7.616 22.681 1.00 75.44 94 ARG A CA 1
ATOM 711 C C . ARG A 1 94 ? -4.096 7.217 21.449 1.00 75.44 94 ARG A C 1
ATOM 713 O O . ARG A 1 94 ? -4.640 7.086 20.356 1.00 75.44 94 ARG A O 1
ATOM 720 N N . ARG A 1 95 ? -2.805 6.983 21.643 1.00 66.81 95 ARG A N 1
ATOM 721 C CA . ARG A 1 95 ? -1.926 6.545 20.565 1.00 66.81 95 ARG A CA 1
ATOM 722 C C . ARG A 1 95 ? -2.131 5.074 20.211 1.00 66.81 95 ARG A C 1
ATOM 724 O O . ARG A 1 95 ? -2.222 4.736 19.037 1.00 66.81 95 ARG A O 1
ATOM 731 N N . VAL A 1 96 ? -2.268 4.226 21.229 1.00 70.56 96 VAL A N 1
ATOM 732 C CA . VAL A 1 96 ? -2.805 2.869 21.085 1.00 70.56 96 VAL A CA 1
ATOM 733 C C . VAL A 1 96 ? -4.305 2.966 21.318 1.00 70.56 96 VAL A C 1
ATOM 735 O O . VAL A 1 96 ? -4.757 3.150 22.450 1.00 70.56 96 VAL A O 1
ATOM 738 N N . ARG A 1 97 ? -5.072 2.937 20.229 1.00 76.25 97 ARG A N 1
ATOM 739 C CA . ARG A 1 97 ? -6.530 3.025 20.293 1.00 76.25 97 ARG A CA 1
ATOM 740 C C . ARG A 1 97 ? -7.127 1.633 20.473 1.00 76.25 97 ARG A C 1
ATOM 742 O O . ARG A 1 97 ? -6.636 0.696 19.840 1.00 76.25 97 ARG A O 1
ATOM 749 N N . PRO A 1 98 ? -8.171 1.486 21.305 1.00 75.12 98 PRO A N 1
ATOM 750 C CA . PRO A 1 98 ? -8.907 0.235 21.363 1.00 75.12 98 PRO A CA 1
ATOM 751 C C . PRO A 1 98 ? -9.516 -0.056 19.987 1.00 75.12 98 PRO A C 1
ATOM 753 O O . PRO A 1 98 ? -10.027 0.843 19.315 1.00 75.12 98 PRO A O 1
ATOM 756 N N . THR A 1 99 ? -9.426 -1.313 19.557 1.00 81.12 99 THR A N 1
ATOM 757 C CA . THR A 1 99 ? -10.093 -1.781 18.342 1.00 81.12 99 THR A CA 1
ATOM 758 C C . THR A 1 99 ? -11.496 -2.249 18.700 1.00 81.12 99 THR A C 1
ATOM 760 O O . THR A 1 99 ? -11.646 -3.117 19.560 1.00 81.12 99 THR A O 1
ATOM 763 N N . PHE A 1 100 ? -12.512 -1.755 18.004 1.00 84.69 100 PHE A N 1
ATOM 764 C CA . PHE A 1 100 ? -13.919 -2.132 18.185 1.00 84.69 100 PHE A CA 1
ATOM 765 C C . PHE A 1 100 ? -14.279 -3.386 17.372 1.00 84.69 100 PHE A C 1
ATOM 767 O O . PHE A 1 100 ? -15.352 -3.492 16.786 1.00 84.69 100 PHE A O 1
ATOM 774 N N . GLY A 1 101 ? -13.340 -4.332 17.309 1.00 89.69 101 GLY A N 1
ATOM 775 C CA . GLY A 1 101 ? -13.428 -5.540 16.498 1.00 89.69 101 GLY A CA 1
ATOM 776 C C . GLY A 1 101 ? -12.749 -5.433 15.130 1.00 89.69 101 GLY A C 1
ATOM 777 O O . GLY A 1 101 ? -12.122 -4.429 14.776 1.00 89.69 101 GLY A O 1
ATOM 778 N N . LEU A 1 102 ? -12.858 -6.531 14.383 1.00 93.88 102 LEU A N 1
ATOM 779 C CA . LEU A 1 102 ? -12.319 -6.704 13.038 1.00 93.88 102 LEU A CA 1
ATOM 780 C C . LEU A 1 102 ? -13.475 -6.826 12.045 1.00 93.88 102 LEU A C 1
ATOM 782 O O . LEU A 1 102 ? -14.461 -7.510 12.318 1.00 93.88 102 LEU A O 1
ATOM 786 N N . VAL A 1 103 ? -13.330 -6.195 10.884 1.00 95.75 103 VAL A N 1
ATOM 787 C CA . VAL A 1 103 ? -14.276 -6.292 9.766 1.00 95.75 103 VAL A CA 1
ATOM 788 C C . VAL A 1 103 ? -13.557 -6.796 8.529 1.00 95.75 103 VAL A C 1
ATOM 790 O O . VAL A 1 103 ? -12.407 -6.433 8.282 1.00 95.75 103 VAL A O 1
ATOM 793 N N . THR A 1 104 ? -14.222 -7.641 7.749 1.00 96.94 104 THR A N 1
ATOM 794 C CA . THR A 1 104 ? -13.637 -8.181 6.516 1.00 96.94 104 THR A CA 1
ATOM 795 C C . THR A 1 104 ? -13.660 -7.147 5.394 1.00 96.94 104 THR A C 1
ATOM 797 O O . THR A 1 104 ? -14.562 -6.304 5.321 1.00 96.94 104 THR A O 1
ATOM 800 N N . TYR A 1 105 ? -12.717 -7.232 4.456 1.00 95.94 105 TYR A N 1
ATOM 801 C CA . TYR A 1 105 ? -12.755 -6.404 3.246 1.00 95.94 105 TYR A CA 1
ATOM 802 C C . TYR A 1 105 ? -14.007 -6.682 2.406 1.00 95.94 105 TYR A C 1
ATOM 804 O O . TYR A 1 105 ? -14.533 -5.760 1.783 1.00 95.94 105 TYR A O 1
ATOM 812 N N . ALA A 1 106 ? -14.534 -7.911 2.436 1.00 96.88 106 ALA A N 1
ATOM 813 C CA . ALA A 1 106 ? -15.785 -8.263 1.766 1.00 96.88 106 ALA A CA 1
ATOM 814 C C . ALA A 1 106 ? -16.956 -7.426 2.303 1.00 96.88 106 ALA A C 1
ATOM 816 O O . ALA A 1 106 ? -17.698 -6.841 1.517 1.00 96.88 106 ALA A O 1
ATOM 817 N N . GLN A 1 107 ? -17.071 -7.292 3.630 1.00 96.00 107 GLN A N 1
ATOM 818 C CA . GLN A 1 107 ? -18.065 -6.419 4.263 1.00 96.00 107 GLN A CA 1
ATOM 819 C C . GLN A 1 107 ? -17.830 -4.951 3.902 1.00 96.00 107 GLN A C 1
ATOM 821 O O . GLN A 1 107 ? -18.769 -4.267 3.497 1.00 96.00 107 GLN A O 1
ATOM 826 N N . LEU A 1 108 ? -16.584 -4.471 3.979 1.00 95.69 108 LEU A N 1
ATOM 827 C CA . LEU A 1 108 ? -16.257 -3.081 3.646 1.00 95.69 108 LEU A CA 1
ATOM 828 C C . LEU A 1 108 ? -16.644 -2.722 2.203 1.00 95.69 108 LEU A C 1
ATOM 830 O O . LEU A 1 108 ? -17.170 -1.637 1.952 1.00 95.69 108 LEU A O 1
ATOM 834 N N . LYS A 1 109 ? -16.449 -3.644 1.255 1.00 95.19 109 LYS A N 1
ATOM 835 C CA . LYS A 1 109 ? -16.799 -3.451 -0.160 1.00 95.19 109 LYS A CA 1
ATOM 836 C C . LYS A 1 109 ? -18.304 -3.408 -0.433 1.00 95.19 109 LYS A C 1
ATOM 838 O O . LYS A 1 109 ? -18.691 -2.926 -1.492 1.00 95.19 109 LYS A O 1
ATOM 843 N N . THR A 1 110 ? -19.156 -3.818 0.511 1.00 95.56 110 THR A N 1
ATOM 844 C CA . THR A 1 110 ? -20.613 -3.596 0.403 1.00 95.56 110 THR A CA 1
ATOM 845 C C . THR A 1 110 ? -21.006 -2.125 0.600 1.00 95.56 110 THR A C 1
ATOM 847 O O . THR A 1 110 ? -22.135 -1.737 0.305 1.00 95.56 110 THR A O 1
ATOM 850 N N . GLY A 1 111 ? -20.089 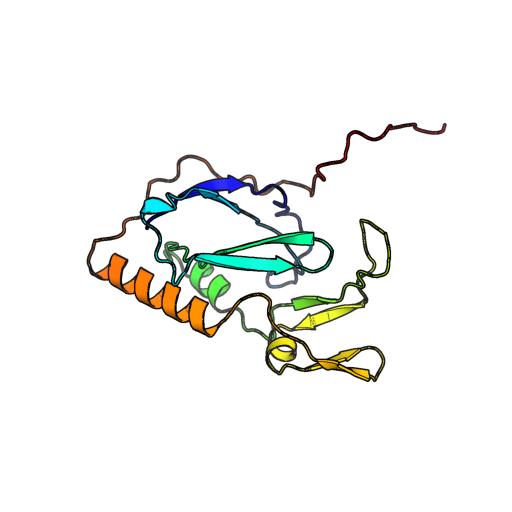-1.291 1.110 1.00 95.44 111 GLY A N 1
ATOM 851 C CA . GLY A 1 111 ? -20.324 0.126 1.390 1.00 95.44 111 GLY A CA 1
ATOM 852 C C . GLY A 1 111 ? -21.032 0.396 2.721 1.00 95.44 111 GLY A C 1
ATOM 853 O O . GLY A 1 111 ? -21.248 1.561 3.073 1.00 95.44 111 GLY A O 1
ATOM 854 N N . ARG A 1 112 ? -21.389 -0.645 3.487 1.00 96.44 112 ARG A N 1
ATOM 855 C CA . ARG A 1 112 ? -22.010 -0.523 4.813 1.00 96.44 112 ARG A CA 1
ATOM 856 C C . ARG A 1 112 ? -21.525 -1.611 5.769 1.00 96.44 112 ARG A C 1
ATOM 858 O O . ARG A 1 112 ? -21.291 -2.741 5.364 1.00 96.44 112 ARG A O 1
ATOM 865 N N . ILE A 1 113 ? -21.426 -1.276 7.050 1.00 95.19 113 ILE A N 1
ATOM 866 C CA . ILE A 1 113 ? -21.163 -2.231 8.138 1.00 95.19 113 ILE A CA 1
ATOM 867 C C . ILE A 1 113 ? -22.103 -1.954 9.315 1.00 95.19 113 ILE A C 1
ATOM 869 O O . ILE A 1 113 ? -22.666 -0.863 9.408 1.00 95.19 113 ILE A O 1
ATOM 873 N N . SER A 1 114 ? -22.275 -2.929 10.208 1.00 92.31 114 SER A N 1
ATOM 874 C CA . SER A 1 114 ? -23.008 -2.750 11.466 1.00 92.31 114 SER A CA 1
ATOM 875 C C . SER A 1 114 ? -22.021 -2.575 12.617 1.00 92.31 114 SER A C 1
ATOM 877 O O . SER A 1 114 ? -21.125 -3.401 12.782 1.00 92.31 114 SER A O 1
ATOM 879 N N . ILE A 1 115 ? -22.179 -1.510 13.398 1.00 89.62 115 ILE A N 1
ATOM 880 C CA . ILE A 1 115 ? -21.422 -1.242 14.625 1.00 89.62 115 ILE A CA 1
ATOM 881 C C . ILE A 1 115 ? -22.455 -1.017 15.726 1.00 89.62 115 ILE A C 1
ATOM 883 O O . ILE A 1 115 ? -23.297 -0.133 15.594 1.00 89.62 115 ILE A O 1
ATOM 887 N N . GLU A 1 116 ? -22.430 -1.840 16.779 1.00 87.06 116 GLU A N 1
ATOM 888 C CA . GLU A 1 116 ? -23.376 -1.751 17.909 1.00 87.06 116 GLU A CA 1
ATOM 889 C C . GLU A 1 116 ? -24.856 -1.698 17.467 1.00 87.06 116 GLU A C 1
ATOM 891 O O . GLU A 1 116 ? -25.659 -0.907 17.958 1.00 87.06 116 GLU A O 1
ATOM 896 N N . GLY A 1 117 ? -25.218 -2.506 16.464 1.00 88.06 117 GLY A N 1
ATOM 897 C CA . GLY A 1 117 ? -26.578 -2.556 15.910 1.00 88.06 117 GLY A CA 1
ATOM 898 C C . GLY A 1 117 ? -26.947 -1.386 14.989 1.00 88.06 117 GLY A C 1
ATOM 899 O O . GLY A 1 117 ? -28.032 -1.386 14.408 1.00 88.06 117 GLY A O 1
ATOM 900 N N . LYS A 1 118 ? -26.057 -0.405 14.798 1.00 92.12 118 LYS A N 1
ATOM 901 C CA . LYS A 1 118 ? -26.256 0.725 13.883 1.00 92.12 118 LYS A CA 1
ATOM 902 C C . LYS A 1 118 ? -25.553 0.474 12.557 1.00 92.12 118 LYS A C 1
ATOM 904 O O . LYS A 1 118 ? -24.372 0.145 12.510 1.00 92.12 118 LYS A O 1
ATOM 909 N N . THR A 1 119 ? -26.271 0.696 11.460 1.00 94.88 119 THR A N 1
ATOM 910 C CA . THR A 1 119 ? -25.687 0.626 10.115 1.00 94.88 119 THR A CA 1
ATOM 911 C C . THR A 1 119 ? -24.929 1.913 9.798 1.00 94.88 119 THR A C 1
ATOM 913 O O . THR A 1 119 ? -25.508 2.999 9.797 1.00 94.88 119 THR A O 1
ATOM 916 N N . VAL A 1 120 ? -23.644 1.788 9.476 1.00 94.62 120 VAL A N 1
ATOM 917 C CA . VAL A 1 120 ? -22.736 2.896 9.159 1.00 94.62 120 VAL A CA 1
ATOM 918 C C . VAL A 1 120 ? -22.236 2.749 7.724 1.00 94.62 120 VAL A C 1
ATOM 920 O O . VAL A 1 120 ? -21.950 1.643 7.265 1.00 94.62 120 VAL A O 1
ATOM 923 N N . ARG A 1 121 ? -22.143 3.866 6.992 1.00 96.44 121 ARG A N 1
ATOM 924 C CA . ARG A 1 121 ? -21.562 3.879 5.641 1.00 96.44 121 ARG A CA 1
ATOM 925 C C . ARG A 1 121 ? -20.045 3.810 5.731 1.00 96.44 121 ARG A C 1
ATOM 927 O O . ARG A 1 121 ? -19.447 4.497 6.554 1.00 96.44 121 ARG A O 1
ATOM 934 N N . VAL A 1 122 ? -19.436 3.049 4.836 1.00 95.19 122 VAL A N 1
ATOM 935 C CA . VAL A 1 122 ? -17.982 2.969 4.695 1.00 95.19 122 VAL A CA 1
ATOM 936 C C . VAL A 1 122 ? -17.580 3.321 3.274 1.00 95.19 122 VAL A C 1
ATOM 938 O O . VAL A 1 122 ? -18.323 3.077 2.323 1.00 95.19 122 VAL A O 1
ATOM 941 N N . ALA A 1 123 ? -16.398 3.908 3.135 1.00 92.00 123 ALA A N 1
ATOM 942 C CA . ALA A 1 123 ? -15.801 4.219 1.849 1.00 92.00 123 ALA A CA 1
ATOM 943 C C . ALA A 1 123 ? -14.302 3.894 1.906 1.00 92.00 123 ALA A C 1
ATOM 945 O O . ALA A 1 123 ? -13.664 4.163 2.928 1.00 92.00 123 ALA A O 1
ATOM 946 N N . PRO A 1 124 ? -13.728 3.305 0.845 1.00 91.88 124 PRO A N 1
ATOM 947 C CA . PRO A 1 124 ? -12.299 3.051 0.793 1.00 91.88 124 PRO A CA 1
ATOM 948 C C . PRO A 1 124 ? -11.530 4.362 0.609 1.00 91.88 124 PRO A C 1
ATOM 950 O O . PRO A 1 124 ? -11.983 5.273 -0.082 1.00 91.88 124 PRO A O 1
ATOM 953 N N . LEU A 1 125 ? -10.326 4.431 1.180 1.00 89.19 125 LEU A N 1
ATOM 954 C CA . LEU A 1 125 ? -9.414 5.553 0.944 1.00 89.19 125 LEU A CA 1
ATOM 955 C C . LEU A 1 125 ? -8.813 5.516 -0.474 1.00 89.19 125 LEU A C 1
ATOM 957 O O . LEU A 1 125 ? -8.498 6.556 -1.044 1.00 89.19 125 LEU A O 1
ATOM 961 N N . ALA A 1 126 ? -8.66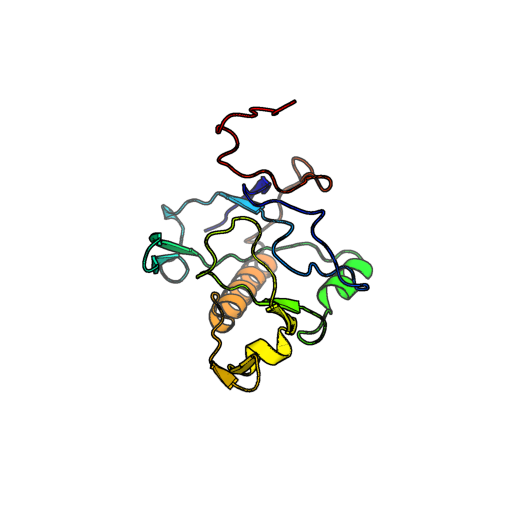7 4.317 -1.045 1.00 91.12 126 ALA A N 1
ATOM 962 C CA . ALA A 1 126 ? -8.144 4.096 -2.389 1.00 91.12 126 ALA A CA 1
ATOM 963 C C . ALA A 1 126 ? -9.266 3.802 -3.399 1.00 91.12 126 ALA A C 1
ATOM 965 O O . ALA A 1 126 ? -10.245 3.119 -3.093 1.00 91.12 126 ALA A O 1
ATOM 966 N N . SER A 1 127 ? -9.092 4.261 -4.639 1.00 92.81 127 SER A N 1
ATOM 967 C CA . SER A 1 127 ? -10.003 3.944 -5.743 1.00 92.81 127 SER A CA 1
ATOM 968 C C . SER A 1 127 ? -9.631 2.611 -6.387 1.00 92.81 127 SER A C 1
ATOM 970 O O . SER A 1 127 ? -8.657 2.531 -7.132 1.00 92.81 127 SER A O 1
ATOM 972 N N . LEU A 1 128 ? -10.447 1.574 -6.167 1.00 92.31 128 LEU A N 1
ATOM 973 C CA . LEU A 1 128 ? -10.239 0.252 -6.778 1.00 92.31 128 LEU A CA 1
ATOM 974 C C . LEU A 1 128 ? -10.264 0.296 -8.312 1.00 92.31 128 LEU A C 1
ATOM 976 O O . LEU A 1 128 ? -9.553 -0.467 -8.964 1.00 92.31 128 LEU A O 1
ATOM 980 N N . TYR A 1 129 ? -11.067 1.193 -8.890 1.00 94.88 129 TYR A N 1
ATOM 981 C CA . TYR A 1 129 ? -11.095 1.413 -10.333 1.00 94.88 129 TYR A CA 1
ATOM 982 C C . TYR A 1 129 ? -9.736 1.911 -10.832 1.00 94.88 129 TYR A C 1
ATOM 984 O O . TYR A 1 129 ? -9.150 1.302 -11.725 1.00 94.88 129 TYR A O 1
ATOM 992 N N . LEU A 1 130 ? -9.196 2.966 -10.212 1.00 95.75 130 LEU A N 1
ATOM 993 C CA . LEU A 1 130 ? -7.898 3.516 -10.600 1.00 95.75 130 LEU A CA 1
ATOM 994 C C . LEU A 1 130 ? -6.757 2.533 -10.320 1.00 95.75 130 LEU A C 1
ATOM 996 O O . LEU A 1 130 ? -5.879 2.399 -11.165 1.00 95.75 130 LEU A O 1
ATOM 1000 N N . SER A 1 131 ? -6.798 1.781 -9.216 1.00 95.06 131 SER A N 1
ATOM 1001 C CA . SER A 1 131 ? -5.807 0.734 -8.926 1.00 95.06 131 SER A CA 1
ATOM 1002 C C . SER A 1 131 ? -5.737 -0.325 -10.030 1.00 95.06 131 SER A C 1
ATOM 1004 O O . SER A 1 131 ? -4.645 -0.710 -10.440 1.00 95.06 131 SER A O 1
ATOM 1006 N N . ARG A 1 132 ? -6.885 -0.764 -10.569 1.00 96.38 132 ARG A N 1
ATOM 1007 C CA . ARG A 1 132 ? -6.918 -1.706 -11.704 1.00 96.38 132 ARG A CA 1
ATOM 1008 C C . ARG A 1 132 ? -6.333 -1.096 -12.972 1.00 96.38 132 ARG A C 1
ATOM 1010 O O . ARG A 1 132 ? -5.622 -1.776 -13.698 1.00 96.38 132 ARG A O 1
ATOM 1017 N N . GLN A 1 133 ? -6.614 0.178 -13.227 1.00 97.62 133 GLN A N 1
ATOM 1018 C CA . GLN A 1 133 ? -6.070 0.880 -14.387 1.00 97.62 133 GLN A CA 1
ATOM 1019 C C . GLN A 1 133 ? -4.541 1.015 -14.302 1.00 97.62 133 GLN A C 1
ATOM 1021 O O . GLN A 1 133 ? -3.868 0.761 -15.294 1.00 97.62 133 GLN A O 1
ATOM 1026 N N . VAL A 1 134 ? -3.987 1.321 -13.121 1.00 96.69 134 VAL A N 1
ATOM 1027 C CA . VAL A 1 134 ? -2.528 1.323 -12.901 1.00 96.69 134 VAL A CA 1
ATOM 1028 C C . VAL A 1 134 ? -1.929 -0.063 -13.152 1.00 96.69 134 VAL A C 1
ATOM 1030 O O . VAL A 1 134 ? -0.906 -0.171 -13.818 1.00 96.69 134 VAL A O 1
ATOM 1033 N N . ALA A 1 135 ? -2.568 -1.129 -12.656 1.00 96.50 135 ALA A N 1
ATOM 1034 C CA . ALA A 1 135 ? -2.089 -2.496 -12.865 1.00 96.50 135 ALA A CA 1
ATOM 1035 C C . ALA A 1 135 ? -2.077 -2.895 -14.352 1.00 96.50 135 ALA A C 1
ATOM 1037 O O . ALA A 1 135 ? -1.135 -3.541 -14.806 1.00 96.50 135 ALA A O 1
ATOM 1038 N N . LEU A 1 136 ? -3.095 -2.488 -15.117 1.00 97.56 136 LEU A N 1
ATOM 1039 C CA . LEU A 1 136 ? -3.159 -2.726 -16.561 1.00 97.56 136 LEU A CA 1
ATOM 1040 C C . LEU A 1 136 ? -2.088 -1.939 -17.327 1.00 97.56 136 LEU A C 1
ATOM 1042 O O . LEU A 1 136 ? -1.443 -2.505 -18.202 1.00 97.56 136 LEU A O 1
ATOM 1046 N N . GLU A 1 137 ? -1.869 -0.668 -16.985 1.00 96.50 137 GLU A N 1
ATOM 1047 C CA . GLU A 1 137 ? -0.829 0.168 -17.607 1.00 96.50 137 GLU A CA 1
ATOM 1048 C C . GLU A 1 137 ? 0.575 -0.395 -17.322 1.00 96.50 137 GLU A C 1
ATOM 1050 O O . GLU A 1 137 ? 1.382 -0.553 -18.234 1.00 96.50 137 GLU A O 1
ATOM 1055 N N . LEU A 1 138 ? 0.834 -0.815 -16.078 1.00 96.69 138 LEU A N 1
ATOM 1056 C CA . LEU A 1 138 ? 2.093 -1.459 -15.699 1.00 96.69 138 LEU A CA 1
ATOM 1057 C C . LEU A 1 138 ? 2.307 -2.792 -16.427 1.00 96.69 138 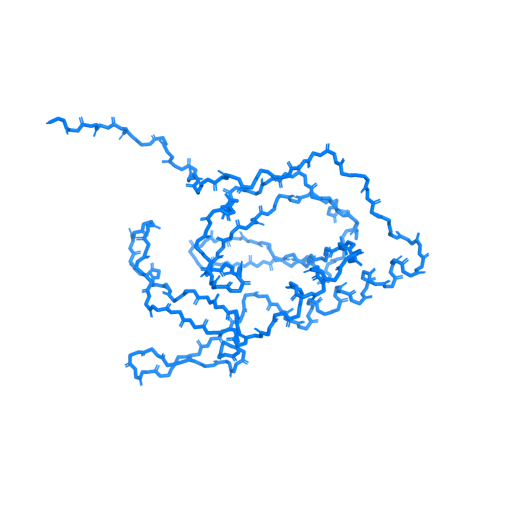LEU A C 1
ATOM 1059 O O . LEU A 1 138 ? 3.411 -3.062 -16.894 1.00 96.69 138 LEU A O 1
ATOM 1063 N N . LYS A 1 139 ? 1.253 -3.609 -16.568 1.00 96.69 139 LYS A N 1
ATOM 1064 C CA . LYS A 1 139 ? 1.301 -4.845 -17.361 1.00 96.69 139 LYS A CA 1
ATOM 1065 C C . LYS A 1 139 ? 1.723 -4.555 -18.805 1.00 96.69 139 LYS A C 1
ATOM 1067 O O . LYS A 1 139 ? 2.614 -5.228 -19.312 1.00 96.69 139 LYS A O 1
ATOM 1072 N N . GLN A 1 140 ? 1.122 -3.549 -19.440 1.00 97.62 140 GLN A N 1
ATOM 1073 C CA . GLN A 1 140 ? 1.445 -3.172 -20.819 1.00 97.62 140 GLN A CA 1
ATOM 1074 C C . GLN A 1 140 ? 2.910 -2.747 -20.969 1.00 97.62 140 GLN A C 1
ATOM 1076 O O . GLN A 1 140 ? 3.565 -3.158 -21.922 1.00 97.62 140 GLN A O 1
ATOM 1081 N N . TRP A 1 141 ? 3.450 -1.971 -20.023 1.00 96.88 141 TRP A N 1
ATOM 1082 C CA . TRP A 1 141 ? 4.864 -1.580 -20.060 1.00 96.88 141 TRP A CA 1
ATOM 1083 C C . TRP A 1 141 ? 5.807 -2.777 -19.925 1.00 96.88 141 TRP A C 1
ATOM 1085 O O . TRP A 1 141 ? 6.836 -2.815 -20.595 1.00 96.88 141 TRP A O 1
ATOM 1095 N N . ILE A 1 142 ? 5.454 -3.760 -19.092 1.00 96.00 142 ILE A N 1
ATOM 1096 C CA . ILE A 1 142 ? 6.232 -4.996 -18.934 1.00 96.00 142 ILE A CA 1
ATOM 1097 C C . ILE A 1 142 ? 6.195 -5.824 -20.225 1.00 96.00 142 ILE A C 1
ATOM 1099 O O . ILE A 1 142 ? 7.247 -6.216 -20.721 1.00 96.00 142 ILE A O 1
ATOM 1103 N N . GLU A 1 143 ? 5.011 -6.051 -20.803 1.00 97.00 143 GLU A N 1
ATOM 1104 C CA . GLU A 1 143 ? 4.853 -6.813 -22.056 1.00 97.00 143 GLU A CA 1
ATOM 1105 C C . GLU A 1 143 ? 5.575 -6.145 -23.238 1.00 97.00 143 GLU A C 1
ATOM 1107 O O . GLU A 1 143 ? 6.100 -6.832 -24.110 1.00 97.00 143 GLU A O 1
ATOM 1112 N N . ALA A 1 144 ? 5.652 -4.812 -23.245 1.00 97.81 144 ALA A N 1
ATOM 1113 C CA . ALA A 1 144 ? 6.373 -4.037 -24.252 1.00 97.81 144 ALA A CA 1
ATOM 1114 C C . ALA A 1 144 ? 7.893 -3.931 -24.002 1.00 97.81 144 ALA A C 1
ATOM 1116 O O . ALA A 1 144 ? 8.587 -3.282 -24.784 1.00 97.81 144 ALA A O 1
ATOM 1117 N N . GLY A 1 145 ? 8.420 -4.498 -22.909 1.00 96.12 145 GLY A N 1
ATOM 1118 C CA . GLY A 1 145 ? 9.835 -4.371 -22.533 1.00 96.12 145 GLY A CA 1
ATOM 1119 C C . GLY A 1 145 ? 10.256 -2.954 -22.115 1.00 96.12 145 GLY A C 1
ATOM 1120 O O . GLY A 1 145 ? 11.443 -2.646 -22.080 1.00 96.12 145 GLY A O 1
ATOM 1121 N N . GLN A 1 146 ? 9.296 -2.081 -21.801 1.00 95.88 146 GLN A N 1
ATOM 1122 C CA . GLN A 1 146 ? 9.516 -0.687 -21.388 1.00 95.88 146 GLN A CA 1
ATOM 1123 C C . GLN A 1 146 ? 9.703 -0.538 -19.873 1.00 95.88 146 GLN A C 1
ATOM 1125 O O . GLN A 1 146 ? 10.076 0.531 -19.391 1.00 95.88 146 GLN A O 1
ATOM 1130 N N . PHE A 1 147 ? 9.425 -1.599 -19.118 1.00 95.94 147 PHE A N 1
ATOM 1131 C CA . PHE A 1 147 ? 9.624 -1.655 -17.679 1.00 95.94 147 PHE A CA 1
ATOM 1132 C C . PHE A 1 147 ? 10.353 -2.944 -17.304 1.00 95.94 147 PHE A C 1
ATOM 1134 O O . PHE A 1 147 ? 9.886 -4.041 -17.606 1.00 95.94 147 PHE A O 1
ATOM 1141 N N . THR A 1 148 ? 11.469 -2.807 -16.593 1.00 93.69 148 THR A N 1
ATOM 1142 C CA . THR A 1 148 ? 12.262 -3.921 -16.066 1.00 93.69 148 THR A CA 1
ATOM 1143 C C . THR A 1 148 ? 12.421 -3.781 -14.560 1.00 93.69 148 THR A C 1
ATOM 1145 O O . THR A 1 148 ? 12.513 -2.671 -14.034 1.00 93.69 148 THR A O 1
ATOM 1148 N N . LEU A 1 149 ? 12.480 -4.909 -13.855 1.00 92.69 149 LEU A N 1
ATOM 1149 C CA . LEU A 1 149 ? 12.835 -4.910 -12.439 1.00 92.69 149 LEU A CA 1
ATOM 1150 C C . LEU A 1 149 ? 14.326 -4.605 -12.279 1.00 92.69 149 LEU A C 1
ATOM 1152 O O . LEU A 1 149 ? 15.145 -5.041 -13.085 1.00 92.69 149 LEU A O 1
ATOM 1156 N N . THR A 1 150 ? 14.669 -3.863 -11.230 1.00 92.19 150 THR A N 1
ATOM 1157 C CA . THR A 1 150 ? 16.060 -3.702 -10.806 1.00 92.19 150 THR A CA 1
ATOM 1158 C C . THR A 1 150 ? 16.503 -4.921 -10.008 1.00 92.19 150 THR A C 1
ATOM 1160 O O . THR A 1 150 ? 15.679 -5.623 -9.416 1.00 92.19 150 THR A O 1
ATOM 1163 N N . GLU A 1 151 ? 17.812 -5.132 -9.915 1.00 91.38 151 GLU A N 1
ATOM 1164 C CA . GLU A 1 151 ? 18.355 -6.029 -8.900 1.00 91.38 151 GLU A CA 1
ATOM 1165 C C . GLU A 1 151 ? 18.022 -5.509 -7.495 1.00 91.38 151 GLU A C 1
ATOM 1167 O O . GLU A 1 151 ? 17.887 -4.301 -7.261 1.00 91.38 151 GLU A O 1
ATOM 1172 N N . ALA A 1 152 ? 17.847 -6.435 -6.554 1.00 91.25 152 ALA A N 1
ATOM 1173 C CA . ALA A 1 152 ? 17.633 -6.080 -5.162 1.00 91.25 152 ALA A CA 1
ATOM 1174 C C . ALA A 1 152 ? 18.935 -5.518 -4.575 1.00 91.25 152 ALA A C 1
ATOM 1176 O O . ALA A 1 152 ? 19.964 -6.185 -4.602 1.00 91.25 152 ALA A O 1
ATOM 1177 N N . VAL A 1 153 ? 18.878 -4.306 -4.018 1.00 93.06 153 VAL A N 1
ATOM 1178 C CA . VAL A 1 153 ? 20.053 -3.661 -3.407 1.00 93.06 153 VAL A CA 1
ATOM 1179 C C . VAL A 1 153 ? 20.278 -4.165 -1.980 1.00 93.06 153 VAL A C 1
ATOM 1181 O O . VAL A 1 153 ? 21.385 -4.547 -1.618 1.00 93.06 153 VAL A O 1
ATOM 1184 N N . ALA A 1 154 ? 19.223 -4.173 -1.164 1.00 93.75 154 ALA A N 1
ATOM 1185 C CA . ALA A 1 154 ? 19.248 -4.662 0.210 1.00 93.75 154 ALA A CA 1
ATOM 1186 C C . ALA A 1 154 ? 17.860 -5.185 0.617 1.00 93.75 154 ALA A C 1
ATOM 1188 O O . ALA A 1 154 ? 16.847 -4.669 0.129 1.00 93.75 154 ALA A O 1
ATOM 1189 N N . PRO A 1 155 ? 17.781 -6.191 1.506 1.00 93.19 155 PRO 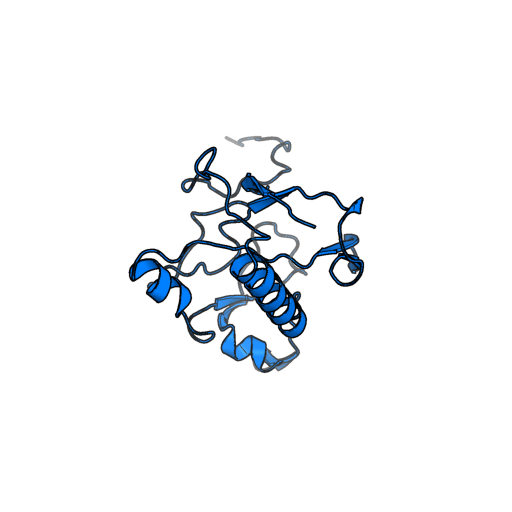A N 1
ATOM 1190 C CA . PRO A 1 155 ? 16.509 -6.648 2.043 1.00 93.19 155 PRO A CA 1
ATOM 1191 C C . PRO A 1 155 ? 15.895 -5.596 2.973 1.00 93.19 155 PRO A C 1
ATOM 1193 O O . PRO A 1 155 ? 16.597 -4.896 3.703 1.00 93.19 155 PRO A O 1
ATOM 1196 N N . ILE A 1 156 ? 14.564 -5.528 2.986 1.00 93.38 156 ILE A N 1
ATOM 1197 C CA . ILE A 1 156 ? 13.818 -4.712 3.946 1.00 93.38 156 ILE A CA 1
ATOM 1198 C C . ILE A 1 156 ? 13.715 -5.490 5.269 1.00 93.38 156 ILE A C 1
ATOM 1200 O O . ILE A 1 156 ? 13.308 -6.656 5.233 1.00 93.38 156 ILE A O 1
ATOM 1204 N N . PRO A 1 157 ? 14.081 -4.898 6.422 1.00 92.81 157 PRO A N 1
ATOM 1205 C CA . PRO A 1 157 ? 14.060 -5.586 7.712 1.00 92.81 157 PRO A CA 1
ATOM 1206 C C . PRO A 1 157 ? 12.673 -6.132 8.075 1.00 92.81 157 PRO A C 1
ATOM 1208 O O . PRO A 1 157 ? 11.698 -5.394 8.122 1.00 92.81 157 PRO A O 1
ATOM 1211 N N . MET A 1 158 ? 12.578 -7.426 8.384 1.00 93.62 158 MET A N 1
ATOM 1212 C CA . MET A 1 158 ? 11.305 -8.092 8.717 1.00 93.62 158 MET A CA 1
ATOM 1213 C C . MET A 1 158 ? 11.061 -8.235 10.227 1.00 93.62 158 MET A C 1
ATOM 1215 O O . MET A 1 158 ? 10.045 -8.783 10.652 1.00 93.62 158 MET A O 1
ATOM 1219 N N . ASP A 1 159 ? 11.972 -7.715 11.042 1.00 93.00 159 ASP A N 1
ATOM 1220 C CA . ASP A 1 159 ? 12.043 -7.853 12.497 1.00 93.00 159 ASP A CA 1
ATOM 1221 C C . ASP A 1 159 ? 11.765 -6.531 13.239 1.00 93.00 159 ASP A C 1
ATOM 1223 O O . ASP A 1 159 ? 12.049 -6.392 14.429 1.00 93.00 15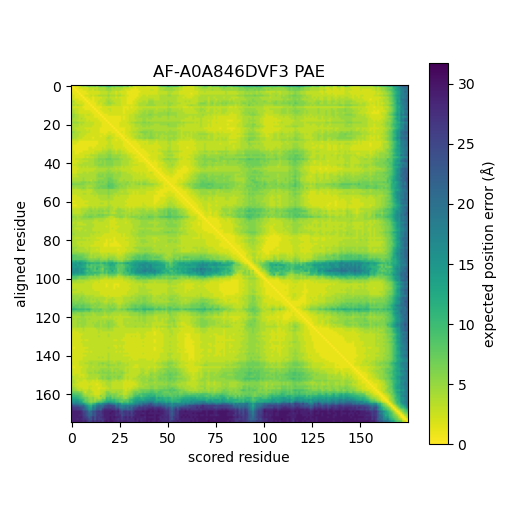9 ASP A O 1
ATOM 1227 N N . ARG A 1 160 ? 11.183 -5.534 12.559 1.00 88.44 160 ARG A N 1
ATOM 1228 C CA . ARG A 1 160 ? 10.880 -4.238 13.179 1.00 88.44 160 ARG A CA 1
ATOM 1229 C C . ARG A 1 160 ? 9.625 -4.268 14.043 1.00 88.44 160 ARG A C 1
ATOM 1231 O O . ARG A 1 160 ? 8.560 -4.745 13.645 1.00 88.44 160 ARG A O 1
ATOM 1238 N N . THR A 1 161 ? 9.724 -3.628 15.205 1.00 85.44 161 THR A N 1
ATOM 1239 C CA . THR A 1 161 ? 8.574 -3.171 15.997 1.00 85.44 161 THR A CA 1
ATOM 1240 C C . THR A 1 161 ? 8.169 -1.758 15.583 1.00 85.44 161 THR A C 1
ATOM 1242 O O . THR A 1 161 ? 9.030 -0.979 15.186 1.00 85.44 161 THR A O 1
ATOM 1245 N N . PHE A 1 162 ? 6.900 -1.377 15.746 1.00 79.88 162 PHE A N 1
ATOM 1246 C CA . PHE A 1 162 ? 6.464 -0.007 15.467 1.00 79.88 162 PHE A CA 1
ATOM 1247 C C . PHE A 1 162 ? 7.174 1.005 16.383 1.00 79.88 162 PHE A C 1
ATOM 1249 O O . PHE A 1 162 ? 6.931 1.049 17.595 1.00 79.88 162 PHE A O 1
ATOM 1256 N N . VAL A 1 163 ? 8.029 1.846 15.794 1.00 72.94 163 VAL A N 1
ATOM 1257 C CA . VAL A 1 163 ? 8.698 2.952 16.486 1.00 72.94 163 VAL A CA 1
ATOM 1258 C C . VAL A 1 163 ? 8.033 4.268 16.072 1.00 72.94 163 VAL A C 1
ATOM 1260 O O . VAL A 1 163 ? 8.073 4.639 14.904 1.00 72.94 163 VAL A O 1
ATOM 1263 N N . PRO A 1 164 ? 7.395 4.994 16.997 1.00 70.75 164 PRO A N 1
ATOM 1264 C CA . PRO A 1 164 ? 6.831 6.310 16.705 1.00 70.75 164 PRO A CA 1
ATOM 1265 C C . PRO A 1 164 ? 7.900 7.391 16.557 1.00 70.75 164 PRO A C 1
ATOM 1267 O O . PRO A 1 164 ? 8.961 7.313 17.172 1.00 70.75 164 PRO A O 1
ATOM 1270 N N . GLN A 1 165 ? 7.545 8.457 15.846 1.00 65.88 165 GLN A N 1
ATOM 1271 C CA . GLN A 1 165 ? 8.406 9.622 15.657 1.00 65.88 165 GLN A CA 1
ATOM 1272 C C . GLN A 1 165 ? 8.638 10.421 16.960 1.00 65.88 165 GLN A C 1
ATOM 1274 O O . GLN A 1 165 ? 9.753 10.857 17.216 1.00 65.88 165 GLN A O 1
ATOM 1279 N N . ASP A 1 166 ? 7.640 10.520 17.848 1.00 64.75 166 ASP A N 1
ATOM 1280 C CA . ASP A 1 166 ? 7.703 11.381 19.046 1.00 64.75 166 ASP A CA 1
ATOM 1281 C C . ASP A 1 166 ? 8.317 10.716 20.298 1.00 64.75 166 ASP A C 1
ATOM 1283 O O . ASP A 1 166 ? 7.866 10.953 21.418 1.00 64.75 166 ASP A O 1
ATOM 1287 N N . ARG A 1 167 ? 9.342 9.857 20.173 1.00 55.44 167 ARG A N 1
ATOM 1288 C CA . ARG A 1 167 ? 10.019 9.293 21.371 1.00 55.44 167 ARG A CA 1
ATOM 1289 C C . ARG A 1 167 ? 10.840 10.320 22.171 1.00 55.44 167 ARG A C 1
ATOM 1291 O O . ARG A 1 167 ? 11.394 9.956 23.200 1.00 55.44 167 ARG A O 1
ATOM 1298 N N . TRP A 1 168 ? 10.890 11.584 21.754 1.00 51.06 168 TRP A N 1
ATOM 1299 C CA . TRP A 1 168 ? 11.612 12.660 22.447 1.00 51.06 168 TRP A CA 1
ATOM 1300 C C . TRP A 1 168 ? 10.862 13.287 23.645 1.00 51.06 168 TRP A C 1
ATOM 1302 O O . TRP A 1 168 ? 11.179 14.399 24.054 1.00 51.06 168 TRP A O 1
ATOM 1312 N N . GLY A 1 169 ? 9.888 12.587 24.236 1.00 50.69 169 GLY A N 1
ATOM 1313 C CA . GLY A 1 169 ? 9.282 12.940 25.528 1.00 50.69 169 GLY A CA 1
ATOM 1314 C C . GLY A 1 169 ? 9.866 12.081 26.652 1.00 50.69 169 GLY A C 1
ATOM 1315 O O . GLY A 1 169 ? 9.976 10.868 26.492 1.00 50.69 169 GLY A O 1
ATOM 1316 N N . SER A 1 170 ? 10.267 12.714 27.756 1.00 47.06 170 SER A N 1
ATOM 1317 C CA . SER A 1 170 ? 11.019 12.148 28.884 1.00 47.06 170 SER A CA 1
ATOM 1318 C C . SER A 1 170 ? 10.624 10.718 29.287 1.00 47.06 170 SER A C 1
ATOM 1320 O O . SER A 1 170 ? 9.504 10.446 29.718 1.00 47.06 170 SER A O 1
ATOM 1322 N N . GLN A 1 171 ? 11.597 9.804 29.254 1.00 51.97 171 GLN A N 1
ATOM 1323 C CA . GLN A 1 171 ? 11.565 8.598 30.080 1.00 51.97 171 GLN A CA 1
ATOM 1324 C C . GLN A 1 171 ? 11.836 9.012 31.533 1.00 51.97 171 GLN A C 1
ATOM 1326 O O . GLN A 1 171 ? 12.935 8.821 32.040 1.00 51.97 171 GLN A O 1
ATOM 1331 N N . MET A 1 172 ? 10.863 9.637 32.202 1.00 45.38 172 MET A N 1
ATOM 1332 C CA . MET A 1 172 ? 10.876 9.638 33.664 1.00 45.38 172 MET A CA 1
ATOM 1333 C C . MET A 1 172 ? 10.273 8.315 34.120 1.00 45.38 172 MET A C 1
ATOM 1335 O O . MET A 1 172 ? 9.054 8.153 34.168 1.00 45.38 172 MET A O 1
ATOM 1339 N N . THR A 1 173 ? 11.141 7.349 34.399 1.00 45.00 173 THR A N 1
ATOM 1340 C CA . THR A 1 173 ? 10.819 6.228 35.279 1.00 45.00 173 THR A CA 1
ATOM 1341 C C . THR A 1 173 ? 10.561 6.797 36.668 1.00 45.00 173 THR A C 1
ATOM 1343 O O . THR A 1 173 ? 11.469 7.334 37.294 1.00 45.00 173 THR A O 1
ATOM 1346 N N . LEU A 1 174 ? 9.309 6.731 37.116 1.00 42.28 174 LEU A N 1
ATOM 1347 C CA . LEU A 1 174 ? 8.996 6.809 38.537 1.00 42.28 174 LEU A CA 1
ATOM 1348 C C . LEU A 1 174 ? 9.383 5.448 39.126 1.00 42.28 174 LEU A C 1
ATOM 1350 O O . LEU A 1 174 ? 8.743 4.446 38.798 1.00 42.28 174 LEU A O 1
ATOM 1354 N N . GLU A 1 175 ? 10.477 5.422 39.887 1.00 41.12 175 GLU A N 1
ATOM 1355 C CA . GLU A 1 175 ? 10.677 4.415 40.938 1.00 41.12 175 GLU A CA 1
ATOM 1356 C C . GLU A 1 175 ? 9.625 4.593 42.040 1.00 41.12 175 GLU A C 1
ATOM 1358 O O . GLU A 1 175 ? 9.247 5.759 42.317 1.00 41.12 175 GLU A O 1
#

pLDDT: mean 89.72, std 11.55, range [41.12, 97.81]

Sequence (175 aa):
GIGYITWEGTQHFPLQKRLPNQTPIGPAATLALIGDAKQMSSKWVRACYFKNYGPSLMLGVGVAFPVLQEAIVQACAVQDKELVAPVVDFSIPRRVRPTFGLVTYAQLKTGRISIEGKTVRVAPLASLYLSRQVALELKQWIEAGQFTLTEAVAPIPMDRTFVPQDRWGSQMTLE

Nearest PDB structures (foldseek):
  8gtd-assembly1_M  TM=2.448E-01  e=3.606E+00  Dinoroseobacter phage vB_DshS-R4C
  6hix-assembly1_BC  TM=3.126E-01  e=8.216E+00  Trypanosoma brucei brucei

Secondary structure (DSSP, 8-state):
--EEEEEE-TT--TT--B-TTS-BSS----EEEEE-GGG--TTTEEEEEETTTEEEEEE---------SHHHHHHH---TTT-EEEEE-TTS--SSPPEEEEEEHHHHHTTEEEETTEEEE---SS-HHHHHHHHHHHHHHHHTT---PPPP-SPPPSS-----TTTTS------

Solvent-accessible surface area (backbone atoms only — not comparable to full-atom values): 11252 Å² total; per-residue (Å²): 92,77,66,45,82,76,49,69,20,85,67,29,14,50,66,45,64,55,48,98,86,65,46,47,47,53,85,22,80,37,66,28,72,50,64,56,72,92,54,46,53,71,90,42,49,40,82,45,72,43,89,101,76,40,83,44,76,46,72,71,82,69,81,89,74,87,78,87,48,68,71,53,52,58,68,68,64,68,48,46,76,76,37,46,38,60,39,69,60,81,87,52,94,47,91,81,58,71,62,80,48,74,46,34,46,46,48,51,72,71,37,44,48,74,56,97,89,41,81,42,82,47,76,74,94,67,59,68,69,58,52,52,51,42,49,51,54,53,47,51,32,41,79,69,68,75,48,79,86,75,81,86,88,72,86,71,81,68,82,35,67,79,63,71,90,77,71,89,59,83,88,74,78,82,128

Radius of gyration: 19.13 Å; Cα contacts (8 Å, |Δi|>4): 206; chains: 1; bounding box: 47×41×65 Å